Protein AF-A0AAX3A6L8-F1 (afdb_monomer)

Nearest PDB structures (foldseek):
  3r85-assembly1_A  TM=2.466E-01  e=9.917E+00  Homo sapiens

Secondary structure (DSSP, 8-state):
-HHHHHHTTPPPP-TTSHHHHHHHHHHHHHHHHHH-TTTT--GGGG---TTTSS--HHHHHHHHHTTSS-TT--HHHHHHHHHHHHHHHHHHHPPPP------

Sequence (103 aa):
MNSALARRGHNPFDFAIESDRNAVGAILGHAVHRTIGETKLMLSAIVAYLDRNDAGPGFYRLAIQLGLLPNTASSDDKLIFWSAQVDAVHNRYARPPRRRQQA

pLDDT: mean 84.77, std 10.85, range [47.75, 96.19]

Solvent-accessible surface area (backbone atoms only — not comparable to full-atom values): 6256 Å² total; per-residue (Å²): 110,49,74,61,31,48,76,70,75,41,85,53,74,48,78,88,41,67,68,41,43,50,52,53,46,49,55,40,50,51,54,19,70,74,61,16,76,92,75,72,44,50,70,48,48,77,50,55,45,93,90,63,86,38,59,51,70,67,50,56,54,50,33,34,77,72,69,75,37,66,92,80,57,50,74,64,54,49,51,53,52,47,54,52,38,33,52,52,50,45,71,72,66,55,74,76,77,79,78,77,78,79,127

Mean predicted aligned error: 6.89 Å

Radius of gyration: 16.17 Å; Cα contacts (8 Å, |Δi|>4): 73; chains: 1; bounding box: 31×54×39 Å

Organism: NCBI:txid146017

Structure (mmCIF, N/CA/C/O backbone):
data_AF-A0AAX3A6L8-F1
#
_entry.id   AF-A0AAX3A6L8-F1
#
loop_
_atom_site.group_PDB
_atom_site.id
_atom_site.type_symbol
_atom_site.label_atom_id
_atom_site.label_alt_id
_atom_site.label_comp_id
_atom_site.label_asym_id
_atom_site.label_entity_id
_atom_site.label_seq_id
_atom_site.pdbx_PDB_ins_code
_atom_site.Cartn_x
_atom_site.Cartn_y
_atom_site.Cartn_z
_atom_site.occupancy
_atom_site.B_iso_or_equiv
_atom_site.auth_seq_id
_atom_site.auth_comp_id
_atom_site.auth_asym_id
_atom_site.auth_atom_id
_atom_site.pdbx_PDB_model_num
ATOM 1 N N . MET A 1 1 ? 11.073 -9.941 -5.644 1.00 72.94 1 MET A N 1
ATOM 2 C CA . MET A 1 1 ? 10.414 -9.753 -6.959 1.00 72.94 1 MET A CA 1
ATOM 3 C C . MET A 1 1 ? 11.439 -9.717 -8.089 1.00 72.94 1 MET A C 1
ATOM 5 O O . MET A 1 1 ? 11.458 -10.656 -8.875 1.00 72.94 1 MET A O 1
ATOM 9 N N . ASN A 1 2 ? 12.357 -8.744 -8.114 1.00 80.62 2 ASN A N 1
ATOM 10 C CA . ASN A 1 2 ? 13.379 -8.621 -9.170 1.00 80.62 2 ASN A CA 1
ATOM 11 C C . ASN A 1 2 ? 14.267 -9.862 -9.350 1.00 80.62 2 ASN A C 1
ATOM 13 O O . ASN A 1 2 ? 14.480 -10.299 -10.475 1.00 80.62 2 ASN A O 1
ATOM 17 N N . SER A 1 3 ? 14.690 -10.514 -8.263 1.00 79.62 3 SER A N 1
ATOM 18 C CA . SER A 1 3 ? 15.461 -11.767 -8.341 1.00 79.62 3 SER A CA 1
ATOM 19 C C . SER A 1 3 ? 14.698 -12.928 -8.997 1.00 79.62 3 SER A C 1
ATOM 21 O O . SER A 1 3 ? 15.303 -13.835 -9.562 1.00 79.62 3 SER A O 1
ATOM 23 N N . ALA A 1 4 ? 13.365 -12.943 -8.931 1.00 81.75 4 ALA A N 1
ATOM 24 C CA . ALA A 1 4 ? 12.552 -13.947 -9.615 1.00 81.75 4 ALA A CA 1
ATOM 25 C C . ALA A 1 4 ? 12.373 -13.620 -11.106 1.00 81.75 4 ALA A C 1
ATOM 27 O O . ALA A 1 4 ? 12.386 -14.540 -11.918 1.00 81.75 4 ALA A O 1
ATOM 28 N N . LEU A 1 5 ? 12.251 -12.335 -11.457 1.00 83.62 5 LEU A N 1
ATOM 29 C CA . LEU A 1 5 ? 12.165 -11.864 -12.845 1.00 83.62 5 LEU A CA 1
ATOM 30 C C . LEU A 1 5 ? 13.463 -12.132 -13.608 1.00 83.62 5 LEU A C 1
ATOM 32 O O . LEU A 1 5 ? 13.426 -12.775 -14.654 1.00 83.62 5 LEU A O 1
ATOM 36 N N . ALA A 1 6 ? 14.601 -11.749 -13.023 1.00 86.50 6 ALA A N 1
ATOM 37 C CA . ALA A 1 6 ? 15.918 -11.965 -13.615 1.00 86.50 6 ALA A CA 1
ATOM 38 C C . ALA A 1 6 ? 16.189 -13.456 -13.878 1.00 86.50 6 ALA A C 1
ATOM 40 O O . ALA A 1 6 ? 16.630 -13.830 -14.960 1.00 86.50 6 ALA A O 1
ATOM 41 N N . ARG A 1 7 ? 15.827 -14.339 -12.933 1.00 88.12 7 ARG A N 1
ATOM 42 C CA . ARG A 1 7 ? 15.948 -15.801 -13.108 1.00 88.12 7 ARG A CA 1
ATOM 43 C C . ARG A 1 7 ? 15.088 -16.372 -14.238 1.00 88.12 7 ARG A C 1
ATOM 45 O O . ARG A 1 7 ? 15.371 -17.470 -14.700 1.00 88.12 7 ARG A O 1
ATOM 52 N N . ARG A 1 8 ? 14.036 -15.666 -14.657 1.00 88.69 8 ARG A N 1
ATOM 53 C CA . ARG A 1 8 ? 13.160 -16.056 -15.773 1.00 88.69 8 ARG A CA 1
ATOM 54 C C . ARG A 1 8 ? 13.513 -15.350 -17.087 1.00 88.69 8 ARG A C 1
ATOM 56 O O . ARG A 1 8 ? 12.792 -15.525 -18.060 1.00 88.69 8 ARG A O 1
ATOM 63 N N . GLY A 1 9 ? 14.595 -14.566 -17.121 1.00 89.75 9 GLY A N 1
ATOM 64 C CA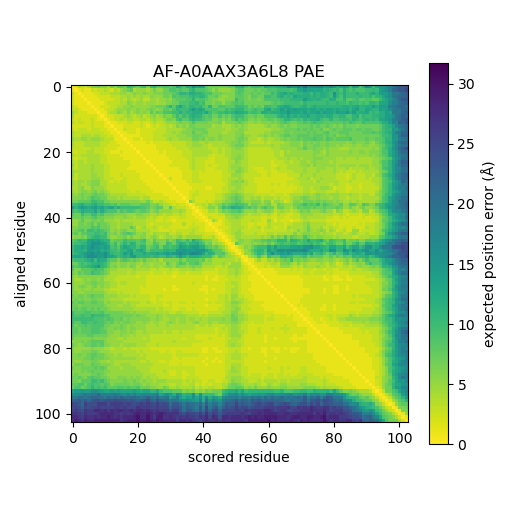 . GLY A 1 9 ? 15.032 -13.834 -18.313 1.00 89.75 9 GLY A CA 1
ATOM 65 C C . GLY A 1 9 ? 14.223 -12.569 -18.615 1.00 89.75 9 GLY A C 1
ATOM 66 O O . GLY A 1 9 ? 14.312 -12.044 -19.719 1.00 89.75 9 GLY A O 1
ATOM 67 N N . HIS A 1 10 ? 13.426 -12.074 -17.663 1.00 88.38 10 HIS A N 1
ATOM 68 C CA . HIS A 1 10 ? 12.722 -10.799 -17.807 1.00 88.38 10 HIS A CA 1
ATOM 69 C C . HIS A 1 10 ? 13.566 -9.640 -17.273 1.00 88.38 10 HIS A C 1
ATOM 71 O O . HIS A 1 10 ? 14.320 -9.809 -16.310 1.00 88.38 10 HIS A O 1
ATOM 77 N N . ASN A 1 11 ? 13.365 -8.448 -17.842 1.00 86.75 11 ASN A N 1
ATOM 78 C CA . ASN A 1 11 ? 13.952 -7.226 -17.305 1.00 86.75 11 ASN A CA 1
ATOM 79 C C . ASN A 1 11 ? 13.419 -6.978 -15.881 1.00 86.75 11 ASN A C 1
ATOM 81 O O . ASN A 1 11 ? 12.200 -6.994 -15.674 1.00 86.75 11 ASN A O 1
ATOM 85 N N . PRO A 1 12 ? 14.301 -6.804 -14.881 1.00 86.94 12 PRO A N 1
ATOM 86 C CA . PRO A 1 12 ? 13.887 -6.423 -13.540 1.00 86.94 12 PRO A CA 1
ATOM 87 C C . PRO A 1 12 ? 13.353 -4.987 -13.540 1.00 86.94 12 PRO A C 1
ATOM 89 O O . PRO A 1 12 ? 13.746 -4.184 -14.380 1.00 86.94 12 PRO A O 1
ATOM 92 N N . PHE A 1 13 ? 12.499 -4.663 -12.569 1.00 87.12 13 PHE A N 1
ATOM 93 C CA . PHE A 1 13 ? 12.034 -3.290 -12.391 1.00 87.12 13 PHE A CA 1
ATOM 94 C C . PHE A 1 13 ? 13.158 -2.406 -11.860 1.00 87.12 13 PHE A C 1
ATOM 96 O O . PHE A 1 13 ? 13.797 -2.760 -10.860 1.00 87.12 13 PHE A O 1
ATOM 103 N N . ASP A 1 14 ? 13.341 -1.246 -12.478 1.00 87.38 14 ASP A N 1
ATOM 104 C CA . ASP A 1 14 ? 14.216 -0.190 -11.990 1.00 87.38 14 ASP A CA 1
ATOM 105 C C . ASP A 1 14 ? 13.412 0.850 -11.200 1.00 87.38 14 ASP A C 1
ATOM 107 O O . ASP A 1 14 ? 12.650 1.646 -11.743 1.00 87.38 14 ASP A O 1
ATOM 111 N N . PHE A 1 15 ? 13.608 0.881 -9.883 1.00 81.38 15 PHE A N 1
ATOM 112 C CA . PHE A 1 15 ? 12.897 1.810 -9.005 1.00 81.38 15 PHE A CA 1
ATOM 113 C C . PHE A 1 15 ? 13.363 3.268 -9.148 1.00 81.38 15 PHE A C 1
ATOM 115 O O . PHE A 1 15 ? 12.679 4.156 -8.635 1.00 81.38 15 PHE A O 1
ATOM 122 N N . ALA A 1 16 ? 14.458 3.554 -9.862 1.00 84.12 16 ALA A N 1
ATOM 123 C CA . ALA A 1 16 ? 14.810 4.919 -10.252 1.00 84.12 16 ALA A CA 1
ATOM 124 C C . ALA A 1 16 ? 13.859 5.461 -11.335 1.00 84.12 16 ALA A C 1
ATOM 126 O O . ALA A 1 16 ? 13.568 6.662 -11.363 1.00 84.12 16 ALA A O 1
ATOM 127 N N . ILE A 1 17 ? 13.284 4.579 -12.157 1.00 88.38 17 ILE A N 1
ATOM 128 C CA . ILE A 1 17 ? 12.388 4.936 -13.255 1.00 88.38 17 ILE A CA 1
ATOM 129 C C . ILE A 1 17 ? 10.943 5.031 -12.751 1.00 88.38 17 ILE A C 1
ATOM 131 O O . ILE A 1 17 ? 10.401 4.124 -12.120 1.00 88.38 17 ILE A O 1
ATOM 135 N N . GLU A 1 18 ? 10.281 6.153 -13.039 1.00 86.19 18 GLU A N 1
ATOM 136 C CA . GLU A 1 18 ? 8.904 6.389 -12.594 1.00 86.19 18 GLU A CA 1
ATOM 137 C C . GLU A 1 18 ? 7.900 5.388 -13.179 1.00 86.19 18 GLU A C 1
ATOM 139 O O . GLU A 1 18 ? 7.032 4.899 -12.452 1.00 86.19 18 GLU A O 1
ATOM 144 N N . SER A 1 19 ? 8.031 5.037 -14.462 1.00 87.62 19 SER A N 1
ATOM 145 C CA . SER A 1 19 ? 7.159 4.053 -15.113 1.00 87.62 19 SER A CA 1
ATOM 146 C C . SER A 1 19 ? 7.220 2.687 -14.433 1.00 87.62 19 SER A C 1
ATOM 148 O O . SER A 1 19 ? 6.183 2.061 -14.227 1.00 87.62 19 SER A O 1
ATOM 150 N N . ASP A 1 20 ? 8.409 2.256 -14.022 1.00 88.56 20 ASP A N 1
ATOM 151 C CA . ASP A 1 20 ? 8.626 0.968 -13.365 1.00 88.56 20 ASP A CA 1
ATOM 152 C C . ASP A 1 20 ? 8.055 0.969 -11.948 1.00 88.56 20 ASP A C 1
ATOM 154 O O . ASP A 1 20 ? 7.357 0.028 -11.561 1.00 88.56 20 ASP A O 1
ATOM 158 N N . ARG A 1 21 ? 8.240 2.064 -11.195 1.00 85.00 21 ARG A N 1
ATOM 159 C CA . ARG A 1 21 ? 7.558 2.249 -9.902 1.00 85.00 21 ARG A CA 1
ATOM 160 C C . ARG A 1 21 ? 6.038 2.191 -10.055 1.00 85.00 21 ARG A C 1
ATOM 162 O O . ARG A 1 21 ? 5.365 1.541 -9.253 1.00 85.00 21 ARG A O 1
ATOM 169 N N . ASN A 1 22 ? 5.493 2.836 -11.085 1.00 86.12 22 ASN A N 1
ATOM 170 C CA . ASN A 1 22 ? 4.059 2.824 -11.367 1.00 86.12 22 ASN A CA 1
ATOM 171 C C . ASN A 1 22 ? 3.563 1.424 -11.756 1.00 86.12 22 ASN A C 1
ATOM 173 O O . ASN A 1 22 ? 2.508 1.006 -11.280 1.00 86.12 22 ASN A O 1
ATOM 177 N N . ALA A 1 23 ? 4.331 0.674 -12.550 1.00 88.62 23 ALA A N 1
ATOM 178 C CA . ALA A 1 23 ? 4.008 -0.701 -12.922 1.00 88.62 23 ALA A CA 1
ATOM 179 C C . ALA A 1 23 ? 3.979 -1.633 -11.699 1.00 88.62 23 ALA A C 1
ATOM 181 O O . ALA A 1 23 ? 3.018 -2.385 -11.514 1.00 88.62 23 ALA A O 1
ATOM 182 N N . VAL A 1 24 ? 4.978 -1.540 -10.815 1.00 87.62 24 VAL A N 1
ATOM 183 C CA . VAL A 1 24 ? 4.983 -2.278 -9.541 1.00 87.62 24 VAL A CA 1
ATOM 184 C C . VAL A 1 24 ? 3.785 -1.870 -8.683 1.00 87.62 24 VAL A C 1
ATOM 186 O O . VAL A 1 24 ? 3.071 -2.736 -8.175 1.00 87.62 24 VAL A O 1
ATOM 189 N N . GLY A 1 25 ? 3.508 -0.568 -8.574 1.00 86.94 25 GLY A N 1
ATOM 190 C CA . GLY A 1 25 ? 2.342 -0.049 -7.861 1.00 86.94 25 GLY A CA 1
ATOM 191 C C . GLY A 1 25 ? 1.017 -0.605 -8.391 1.00 86.94 25 GLY A C 1
ATOM 192 O O . GLY A 1 25 ? 0.158 -0.988 -7.598 1.00 86.94 25 GLY A O 1
ATOM 193 N N . ALA A 1 26 ? 0.865 -0.726 -9.711 1.00 88.50 26 ALA A N 1
ATOM 194 C CA . ALA A 1 26 ? -0.320 -1.308 -10.338 1.00 88.50 26 ALA A CA 1
ATOM 195 C C . ALA A 1 26 ? -0.479 -2.799 -9.997 1.00 88.50 26 ALA A C 1
ATOM 197 O O . ALA A 1 26 ? -1.575 -3.236 -9.643 1.00 88.50 26 ALA A O 1
ATOM 198 N N . ILE A 1 27 ? 0.612 -3.573 -10.031 1.00 90.25 27 ILE A N 1
ATOM 199 C CA . ILE A 1 27 ? 0.601 -4.993 -9.643 1.00 90.25 27 ILE A CA 1
ATOM 200 C C . ILE A 1 27 ? 0.180 -5.148 -8.176 1.00 90.25 27 ILE A C 1
ATOM 202 O O . ILE A 1 27 ? -0.679 -5.975 -7.859 1.00 90.25 27 ILE A O 1
ATOM 206 N N . LEU A 1 28 ? 0.756 -4.341 -7.281 1.00 90.50 28 LEU A N 1
ATOM 207 C CA . LEU A 1 28 ? 0.436 -4.369 -5.853 1.00 90.50 28 LEU A CA 1
ATOM 208 C C . LEU A 1 28 ? -1.009 -3.941 -5.585 1.00 90.50 28 LEU A C 1
ATOM 210 O O . LEU A 1 28 ? -1.713 -4.610 -4.829 1.00 90.50 28 LEU A O 1
ATOM 214 N N . GLY A 1 29 ? -1.481 -2.882 -6.242 1.00 89.62 29 GLY A N 1
ATOM 215 C CA . GLY A 1 29 ? -2.867 -2.436 -6.131 1.00 89.62 29 GLY A CA 1
ATOM 216 C C . GLY A 1 29 ? -3.853 -3.494 -6.615 1.00 89.62 29 GLY A C 1
ATOM 217 O O . GLY A 1 29 ? -4.864 -3.744 -5.963 1.00 89.62 29 GLY A O 1
ATOM 218 N N . HIS A 1 30 ? -3.537 -4.195 -7.705 1.00 91.25 30 HIS A N 1
ATOM 219 C CA . HIS A 1 30 ? -4.360 -5.300 -8.197 1.00 91.25 30 HIS A CA 1
ATOM 220 C C . HIS A 1 30 ? -4.422 -6.473 -7.215 1.00 91.25 30 HIS A C 1
ATOM 222 O O . HIS A 1 30 ? -5.482 -7.072 -7.027 1.00 91.25 30 HIS A O 1
ATOM 228 N N . ALA A 1 31 ? -3.304 -6.791 -6.555 1.00 89.31 31 ALA A N 1
ATOM 229 C CA . ALA A 1 31 ? -3.287 -7.788 -5.489 1.00 89.31 31 ALA A CA 1
ATOM 230 C C . ALA A 1 31 ? -4.191 -7.366 -4.321 1.00 89.31 31 ALA A C 1
ATOM 232 O O . ALA A 1 31 ? -5.025 -8.162 -3.897 1.00 89.31 31 ALA A O 1
ATOM 233 N N . VAL A 1 32 ? -4.099 -6.108 -3.870 1.00 90.81 32 VAL A N 1
ATOM 234 C CA . VAL A 1 32 ? -4.967 -5.565 -2.812 1.00 90.81 32 VAL A CA 1
ATOM 235 C C . VAL A 1 32 ? -6.438 -5.656 -3.199 1.00 90.81 32 VAL A C 1
ATOM 237 O O . VAL A 1 32 ? -7.220 -6.191 -2.422 1.00 90.81 32 VAL A O 1
ATOM 240 N N . HIS A 1 33 ? -6.831 -5.216 -4.397 1.00 91.19 33 HIS A N 1
ATOM 241 C CA . HIS A 1 33 ? -8.230 -5.288 -4.832 1.00 91.19 33 HIS A CA 1
ATOM 242 C C . HIS A 1 33 ? -8.785 -6.717 -4.821 1.00 91.19 33 HIS A C 1
ATOM 244 O O . HIS A 1 33 ? -9.952 -6.921 -4.495 1.00 91.19 33 HIS A O 1
ATOM 250 N N . ARG A 1 34 ? -7.950 -7.718 -5.123 1.00 88.81 34 ARG A N 1
ATOM 251 C CA . ARG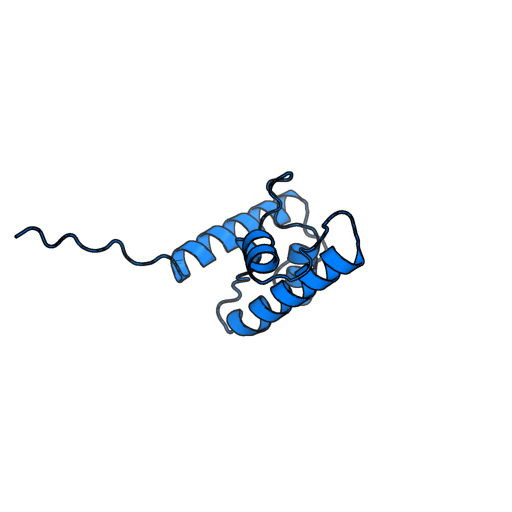 A 1 34 ? -8.342 -9.134 -5.069 1.00 88.81 34 ARG A CA 1
ATOM 252 C C . ARG A 1 34 ? -8.469 -9.680 -3.647 1.00 88.81 34 ARG A C 1
ATOM 254 O O . ARG A 1 34 ? -9.225 -10.623 -3.446 1.00 88.81 34 ARG A O 1
ATOM 261 N N . THR A 1 35 ? -7.723 -9.141 -2.682 1.00 86.94 35 THR A N 1
ATOM 262 C CA . THR A 1 35 ? -7.639 -9.705 -1.322 1.00 86.94 35 THR A CA 1
ATOM 263 C C . THR A 1 35 ? -8.376 -8.901 -0.259 1.00 86.94 35 THR A C 1
ATOM 265 O O . THR A 1 35 ? -8.657 -9.446 0.805 1.00 86.94 35 THR A O 1
ATOM 268 N N . ILE A 1 36 ? -8.658 -7.618 -0.506 1.00 88.50 36 ILE A N 1
ATOM 269 C CA . ILE A 1 36 ? -9.143 -6.692 0.523 1.00 88.50 36 ILE A CA 1
ATOM 270 C C . ILE A 1 36 ? -10.487 -7.135 1.105 1.00 88.50 36 ILE A C 1
ATOM 272 O O . ILE A 1 36 ? -10.639 -7.145 2.329 1.00 88.50 36 ILE A O 1
ATOM 276 N N . GLY A 1 37 ? -11.423 -7.553 0.242 1.00 85.56 37 GLY A N 1
ATOM 277 C CA . GLY A 1 37 ? -12.759 -8.021 0.613 1.00 85.56 37 GLY A CA 1
ATOM 278 C C . GLY A 1 37 ? -13.386 -7.221 1.762 1.00 85.56 37 GLY A C 1
ATOM 279 O O . GLY A 1 37 ? -13.281 -5.993 1.834 1.00 85.56 37 GLY A O 1
ATOM 280 N N . GLU A 1 38 ? -13.992 -7.942 2.702 1.00 81.75 38 GLU A N 1
ATOM 281 C CA . GLU A 1 38 ? -14.500 -7.384 3.962 1.00 81.75 38 GLU A CA 1
ATOM 282 C C . GLU A 1 38 ? -13.393 -7.128 4.992 1.00 81.75 38 GLU A C 1
ATOM 284 O O . GLU A 1 38 ? -13.569 -6.319 5.894 1.00 81.75 38 GLU A O 1
ATOM 289 N N . THR A 1 39 ? -12.228 -7.767 4.843 1.00 84.31 39 THR A N 1
ATOM 290 C CA . THR A 1 39 ? -11.132 -7.685 5.823 1.00 84.31 39 THR A CA 1
ATOM 291 C C . THR A 1 39 ? -10.485 -6.304 5.901 1.00 84.31 39 THR A C 1
ATOM 293 O O . THR A 1 39 ? -9.848 -5.993 6.901 1.00 84.31 39 THR A O 1
ATOM 296 N N . LYS A 1 40 ? -10.608 -5.490 4.841 1.00 89.25 40 LYS A N 1
ATOM 297 C CA . LYS A 1 40 ? -9.939 -4.183 4.718 1.00 89.25 40 LYS A CA 1
ATOM 298 C C . LYS A 1 40 ? -8.411 -4.257 4.886 1.00 89.25 40 LYS A C 1
ATOM 300 O O . LYS A 1 40 ? -7.763 -3.247 5.154 1.00 89.25 40 LYS A O 1
ATOM 305 N N . LEU A 1 41 ? -7.835 -5.445 4.685 1.00 91.12 41 LEU A N 1
ATOM 306 C CA . LEU A 1 41 ? -6.400 -5.680 4.764 1.00 91.12 41 LEU A CA 1
ATOM 307 C C . LEU A 1 41 ? -5.753 -5.494 3.398 1.00 91.12 41 LEU A C 1
ATOM 309 O O . LEU A 1 41 ? -6.115 -6.138 2.408 1.00 91.12 41 LEU A O 1
ATOM 313 N N . MET A 1 42 ? -4.749 -4.631 3.357 1.00 92.31 42 MET A N 1
ATOM 314 C CA . MET A 1 42 ? -3.962 -4.370 2.166 1.00 92.31 42 MET A CA 1
ATOM 315 C C . MET A 1 42 ? -2.734 -5.276 2.169 1.00 92.31 42 MET A C 1
ATOM 317 O O . MET A 1 42 ? -1.737 -4.974 2.817 1.00 92.31 42 MET A O 1
ATOM 321 N N . LEU A 1 43 ? -2.767 -6.374 1.404 1.00 86.81 43 LEU A N 1
ATOM 322 C CA . LEU A 1 43 ? -1.647 -7.325 1.325 1.00 86.81 43 LEU A CA 1
ATOM 323 C C . LEU A 1 43 ? -0.323 -6.662 0.902 1.00 86.81 43 LEU A C 1
ATOM 325 O O . LEU A 1 43 ? 0.750 -7.155 1.222 1.00 86.81 43 LEU A O 1
ATOM 329 N N . SER A 1 44 ? -0.377 -5.529 0.201 1.00 87.00 44 SER A N 1
ATOM 330 C CA . SER A 1 44 ? 0.807 -4.743 -0.145 1.00 87.00 44 SER A CA 1
ATOM 331 C C . SER A 1 44 ? 1.520 -4.121 1.065 1.00 87.00 44 SER A C 1
ATOM 333 O O . SER A 1 44 ? 2.631 -3.642 0.894 1.00 87.00 44 SER A O 1
ATOM 335 N N . ALA A 1 45 ? 0.928 -4.123 2.266 1.00 85.81 45 ALA A N 1
ATOM 336 C CA . ALA A 1 45 ? 1.526 -3.551 3.477 1.00 85.81 45 ALA A CA 1
ATOM 337 C C . ALA A 1 45 ? 2.848 -4.226 3.878 1.00 85.81 45 ALA A C 1
ATOM 339 O O . ALA A 1 45 ? 3.712 -3.577 4.454 1.00 85.81 45 ALA A O 1
ATOM 340 N N . ILE A 1 46 ? 3.038 -5.508 3.543 1.00 83.81 46 ILE A N 1
ATOM 341 C CA . ILE A 1 46 ? 4.293 -6.236 3.808 1.00 83.81 46 ILE A CA 1
ATOM 342 C C . ILE A 1 46 ? 5.400 -5.931 2.786 1.00 83.81 46 ILE A C 1
ATOM 344 O O . ILE A 1 46 ? 6.517 -6.432 2.913 1.00 83.81 46 ILE A O 1
ATOM 348 N N . VAL A 1 47 ? 5.103 -5.147 1.745 1.00 80.31 47 VAL A N 1
ATOM 349 C CA . VAL A 1 47 ? 6.097 -4.693 0.772 1.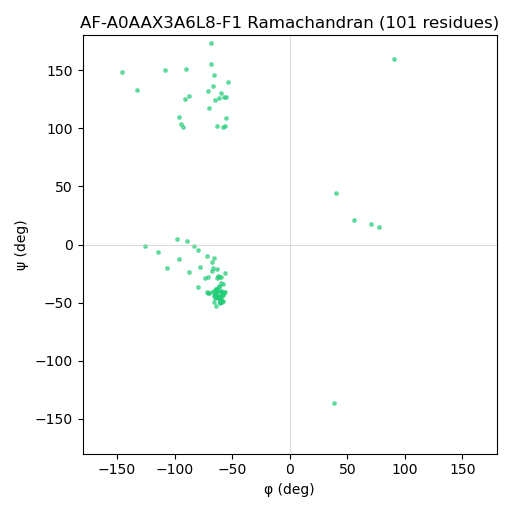00 80.31 47 VAL A CA 1
ATOM 350 C C . VAL A 1 47 ? 6.594 -3.324 1.218 1.00 80.31 47 VAL A C 1
ATOM 352 O O . VAL A 1 47 ? 5.906 -2.325 1.046 1.00 80.31 47 VAL A O 1
ATOM 355 N N . ALA A 1 48 ? 7.796 -3.293 1.787 1.00 73.19 48 ALA A N 1
ATOM 356 C CA . ALA A 1 48 ? 8.462 -2.066 2.205 1.00 73.19 48 ALA A CA 1
ATOM 357 C C . ALA A 1 48 ? 9.639 -1.740 1.282 1.00 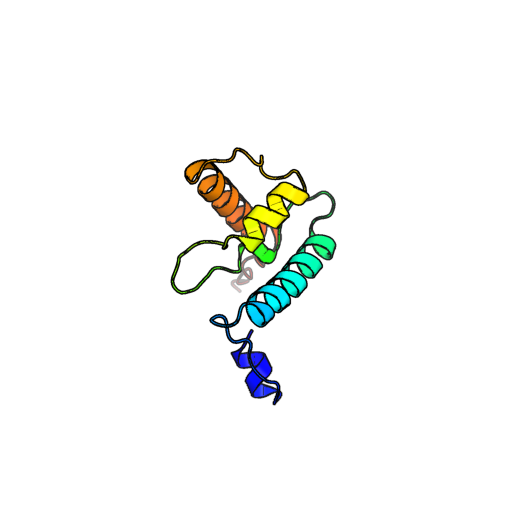73.19 48 ALA A C 1
ATOM 359 O O . ALA A 1 48 ? 10.301 -2.637 0.745 1.00 73.19 48 ALA A O 1
ATOM 360 N N . TYR A 1 49 ? 9.929 -0.449 1.134 1.00 65.69 49 TYR A N 1
ATOM 361 C CA . TYR A 1 49 ? 11.188 -0.008 0.547 1.00 65.69 49 TYR A CA 1
ATOM 362 C C . TYR A 1 49 ? 12.354 -0.424 1.452 1.00 65.69 49 TYR A C 1
ATOM 364 O O . TYR A 1 49 ? 12.384 -0.073 2.633 1.00 65.69 49 TYR A O 1
ATOM 372 N N . LEU A 1 50 ? 13.317 -1.167 0.894 1.00 63.28 50 LEU A N 1
ATOM 373 C CA . LEU A 1 50 ? 14.485 -1.677 1.629 1.00 63.28 50 LEU A CA 1
ATOM 374 C C . LEU A 1 50 ? 15.338 -0.553 2.234 1.00 63.28 50 LEU A C 1
ATOM 376 O O . LEU A 1 50 ? 16.000 -0.765 3.243 1.00 63.28 50 LEU A O 1
ATOM 380 N N . ASP A 1 51 ? 15.320 0.625 1.616 1.00 62.28 51 ASP A N 1
ATOM 381 C CA . ASP A 1 51 ? 16.117 1.794 1.977 1.00 62.28 51 ASP A CA 1
ATOM 382 C C . ASP A 1 51 ? 15.370 2.802 2.862 1.00 62.28 51 ASP A C 1
ATOM 384 O O . ASP A 1 51 ? 16.002 3.705 3.406 1.00 62.28 51 ASP A O 1
ATOM 388 N N . ARG A 1 52 ? 14.042 2.678 3.016 1.00 61.81 52 ARG A N 1
ATOM 389 C CA . ARG A 1 52 ? 13.228 3.714 3.679 1.00 61.81 52 ARG A CA 1
ATOM 390 C C . ARG A 1 52 ? 12.349 3.262 4.837 1.00 61.81 52 ARG A C 1
ATOM 392 O O . ARG A 1 52 ? 11.729 4.128 5.439 1.00 61.81 52 ARG A O 1
ATOM 399 N N . ASN A 1 53 ? 12.324 1.972 5.188 1.00 71.56 53 ASN A N 1
ATOM 400 C CA . ASN A 1 53 ? 11.482 1.432 6.271 1.00 71.56 53 ASN A CA 1
ATOM 401 C C . ASN A 1 53 ? 10.068 2.057 6.298 1.00 71.56 53 ASN A C 1
ATOM 403 O O . ASN A 1 53 ? 9.573 2.472 7.341 1.00 71.56 53 ASN A O 1
ATOM 407 N N . ASP A 1 54 ? 9.465 2.183 5.116 1.00 79.81 54 ASP A N 1
ATOM 408 C CA . ASP A 1 54 ? 8.165 2.806 4.880 1.00 79.81 54 ASP A CA 1
ATOM 409 C C . ASP A 1 54 ? 7.473 2.063 3.729 1.00 79.81 54 ASP A C 1
ATOM 411 O O . ASP A 1 54 ? 8.128 1.555 2.807 1.00 79.81 54 ASP A O 1
ATOM 415 N N . ALA A 1 55 ? 6.141 2.003 3.779 1.00 81.94 55 ALA A N 1
ATOM 416 C CA . ALA A 1 55 ? 5.312 1.351 2.762 1.00 81.94 55 ALA A CA 1
ATOM 417 C C . ALA A 1 55 ? 5.351 2.059 1.397 1.00 81.94 55 ALA A C 1
ATOM 419 O O . ALA A 1 55 ? 5.004 1.481 0.363 1.00 81.94 55 ALA A O 1
ATOM 420 N N . GLY A 1 56 ? 5.743 3.332 1.384 1.00 85.19 56 GLY A N 1
ATOM 421 C CA . GLY A 1 56 ? 5.807 4.157 0.199 1.00 85.19 56 GLY A CA 1
ATOM 422 C C . GLY A 1 56 ? 4.530 4.944 -0.099 1.00 85.19 56 GLY A C 1
ATOM 423 O O . GLY A 1 56 ? 3.422 4.566 0.289 1.00 85.19 56 GLY A O 1
ATOM 424 N N . PRO A 1 57 ? 4.639 6.016 -0.906 1.00 86.50 57 PRO A N 1
ATOM 425 C CA . PRO A 1 57 ? 3.508 6.888 -1.230 1.00 86.50 57 PRO A CA 1
ATOM 426 C C . PRO A 1 57 ? 2.390 6.173 -2.004 1.00 86.50 57 PRO A C 1
ATOM 428 O O . PRO A 1 57 ? 1.221 6.532 -1.871 1.00 86.50 57 PRO A O 1
ATOM 431 N N . GLY A 1 58 ? 2.722 5.146 -2.794 1.00 87.88 58 GLY A N 1
ATOM 432 C CA . GLY A 1 58 ? 1.736 4.359 -3.539 1.00 87.88 58 GLY A CA 1
ATOM 433 C C . GLY A 1 58 ? 0.768 3.598 -2.630 1.00 87.88 58 GLY A C 1
ATOM 434 O O . GLY A 1 58 ? -0.427 3.556 -2.922 1.00 87.88 58 GLY A O 1
ATOM 435 N N . PHE A 1 59 ? 1.264 3.063 -1.510 1.00 91.56 59 PHE A N 1
ATOM 436 C CA . PHE A 1 59 ? 0.455 2.370 -0.510 1.00 91.56 59 PHE A CA 1
ATOM 437 C C . PHE A 1 59 ? -0.557 3.318 0.139 1.00 91.56 59 PHE A C 1
ATOM 439 O O . PHE A 1 59 ? -1.758 3.056 0.100 1.00 91.56 59 PHE A O 1
ATOM 446 N N . TYR A 1 60 ? -0.090 4.458 0.657 1.00 93.00 60 TYR A N 1
ATOM 447 C CA . TYR A 1 60 ? -0.963 5.434 1.315 1.00 93.00 60 TYR A CA 1
ATOM 448 C C . TYR A 1 60 ? -1.981 6.047 0.350 1.00 93.00 60 TYR A C 1
ATOM 450 O O . TYR A 1 60 ? -3.141 6.222 0.715 1.00 93.00 60 TYR A O 1
ATOM 458 N N . ARG A 1 61 ? -1.590 6.320 -0.904 1.00 92.25 61 ARG A N 1
ATOM 459 C CA . ARG A 1 61 ? -2.523 6.806 -1.931 1.00 92.25 61 ARG A CA 1
ATOM 460 C C . ARG A 1 61 ? -3.654 5.810 -2.175 1.00 92.25 61 ARG A C 1
ATOM 462 O O . ARG A 1 61 ? -4.809 6.218 -2.247 1.00 92.25 61 ARG A O 1
ATOM 469 N N . LEU A 1 62 ? -3.332 4.520 -2.272 1.00 93.38 62 LEU A N 1
ATOM 470 C CA . LEU A 1 62 ? -4.340 3.478 -2.443 1.00 93.38 62 LEU A CA 1
ATOM 471 C C . LEU A 1 62 ? -5.223 3.337 -1.192 1.00 93.38 62 LEU A C 1
ATOM 473 O O . LEU A 1 62 ? -6.436 3.224 -1.322 1.00 93.38 62 LEU A O 1
ATOM 477 N N . ALA A 1 63 ? -4.649 3.411 0.012 1.00 94.44 63 ALA A N 1
ATOM 478 C CA . ALA A 1 63 ? -5.413 3.380 1.260 1.00 94.44 63 ALA A CA 1
ATOM 479 C C . ALA A 1 63 ? -6.441 4.522 1.340 1.00 94.44 63 ALA A C 1
ATOM 481 O O . ALA A 1 63 ? -7.586 4.292 1.729 1.00 94.44 63 ALA A O 1
ATOM 482 N N . ILE A 1 64 ? -6.060 5.728 0.904 1.00 95.19 64 ILE A N 1
ATOM 483 C CA . ILE A 1 64 ? -6.961 6.886 0.816 1.00 95.19 64 ILE A CA 1
ATOM 484 C C . ILE A 1 64 ? -8.068 6.644 -0.214 1.00 95.19 64 ILE A C 1
ATOM 486 O O . ILE A 1 64 ? -9.239 6.865 0.082 1.00 95.19 64 ILE A O 1
ATOM 490 N N . GLN A 1 65 ? -7.725 6.146 -1.405 1.00 93.81 65 GLN A N 1
ATOM 491 C CA . GLN A 1 65 ? -8.710 5.823 -2.448 1.00 93.81 65 GLN A CA 1
ATOM 492 C C . GLN A 1 65 ? -9.726 4.767 -1.995 1.00 93.81 65 GLN A C 1
ATOM 494 O O . GLN A 1 65 ? -10.888 4.821 -2.386 1.00 93.81 65 GLN A O 1
ATOM 499 N N . LEU A 1 66 ? -9.297 3.826 -1.154 1.00 93.06 66 LEU A N 1
ATOM 500 C CA . LEU A 1 66 ? -10.140 2.779 -0.579 1.00 93.06 66 LEU A CA 1
ATOM 501 C C . LEU A 1 66 ? -10.920 3.240 0.666 1.00 93.06 66 LEU A C 1
ATOM 503 O O . LEU A 1 66 ? -11.669 2.446 1.235 1.00 93.06 66 LEU A O 1
ATOM 507 N N . GLY A 1 67 ? -10.740 4.491 1.103 1.00 94.62 67 GLY A N 1
ATOM 508 C CA . GLY A 1 67 ? -11.384 5.050 2.293 1.00 94.62 67 GLY A CA 1
ATOM 509 C C . GLY A 1 67 ? -10.865 4.482 3.618 1.00 94.62 67 GLY A C 1
ATOM 510 O O . GLY A 1 67 ? -11.544 4.595 4.632 1.00 94.62 67 GLY A O 1
ATOM 511 N N . LEU A 1 68 ? -9.687 3.850 3.619 1.00 94.81 68 LEU A N 1
ATOM 512 C CA . LEU A 1 68 ? -9.071 3.252 4.811 1.00 94.81 68 LEU A CA 1
ATOM 513 C C . LEU A 1 68 ? -8.217 4.236 5.605 1.00 94.81 68 LEU A C 1
ATOM 515 O O . LEU A 1 68 ? -7.981 4.028 6.792 1.00 94.81 68 LEU A O 1
ATOM 519 N N . LEU A 1 69 ? -7.733 5.283 4.940 1.00 96.19 69 LEU A N 1
ATOM 520 C CA . LEU A 1 69 ? -6.929 6.333 5.540 1.00 96.19 69 LEU A CA 1
ATOM 521 C C . LEU A 1 69 ? -7.487 7.696 5.103 1.00 96.19 69 LEU A C 1
ATOM 523 O O . LEU A 1 69 ? -7.747 7.879 3.912 1.00 96.19 69 LEU A O 1
ATOM 527 N N . PRO A 1 70 ? -7.675 8.665 6.012 1.00 93.81 70 PRO A N 1
ATOM 528 C CA . PRO A 1 70 ? -8.106 9.999 5.619 1.00 93.81 70 PRO A CA 1
ATOM 529 C C . PRO A 1 70 ? -7.027 10.696 4.779 1.00 93.81 70 PRO A C 1
ATOM 531 O O . PRO A 1 70 ? -5.828 10.536 5.007 1.00 93.81 70 PRO A O 1
ATOM 534 N N . ASN A 1 71 ? -7.441 11.521 3.815 1.00 93.81 71 ASN A N 1
ATOM 535 C CA . ASN A 1 71 ? -6.511 12.312 2.996 1.00 93.81 71 ASN A CA 1
ATOM 536 C C . ASN A 1 71 ? -5.770 13.403 3.798 1.00 93.81 71 ASN A C 1
ATOM 538 O O . ASN A 1 71 ? -4.754 13.912 3.333 1.00 93.81 71 ASN A O 1
ATOM 542 N N . THR A 1 72 ? -6.253 13.722 5.000 1.00 94.38 72 THR A N 1
ATOM 543 C CA . THR A 1 72 ? -5.632 14.624 5.9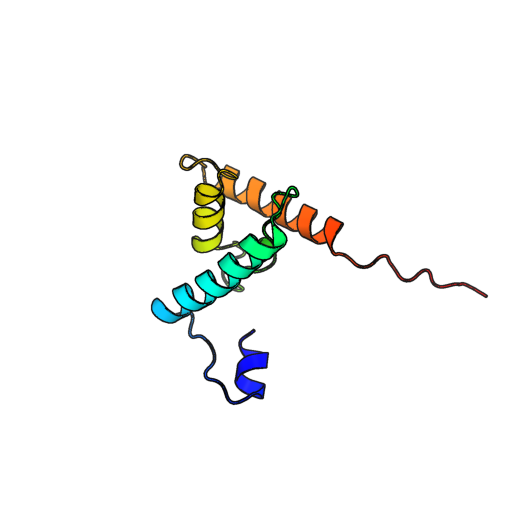77 1.00 94.38 72 THR A CA 1
ATOM 544 C C . THR A 1 72 ? -4.678 13.915 6.943 1.00 94.38 72 THR A C 1
ATOM 546 O O . THR A 1 72 ? -4.164 14.566 7.849 1.00 94.38 72 THR A O 1
ATOM 549 N N . ALA A 1 73 ? -4.4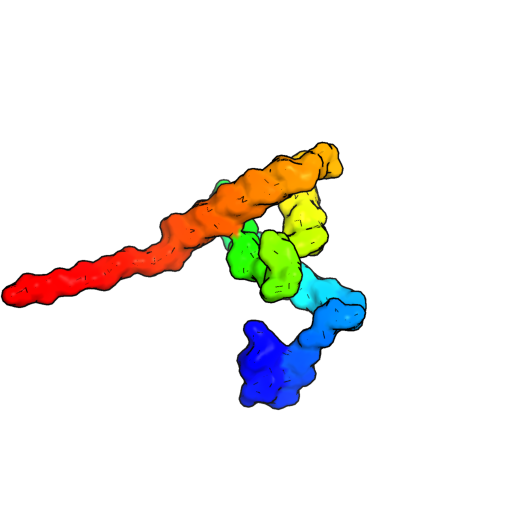45 12.605 6.782 1.00 93.38 73 ALA A N 1
ATOM 550 C CA . ALA A 1 73 ? -3.579 11.828 7.667 1.00 93.38 73 ALA A CA 1
ATOM 551 C C . ALA A 1 73 ? -2.161 12.412 7.745 1.00 93.38 73 ALA A C 1
ATOM 553 O O . ALA A 1 73 ? -1.481 12.594 6.722 1.00 93.38 73 ALA A O 1
ATOM 554 N N . SER A 1 74 ? -1.711 12.648 8.976 1.00 94.50 74 SER A N 1
ATOM 555 C CA . SER A 1 74 ? -0.344 13.049 9.290 1.00 94.50 74 SER A CA 1
ATOM 556 C C . SER A 1 74 ? 0.653 11.914 9.019 1.00 94.50 74 SER A C 1
ATOM 558 O O . SER A 1 74 ? 0.285 10.786 8.678 1.00 94.50 74 SER A O 1
ATOM 560 N N . SER A 1 75 ? 1.947 12.207 9.149 1.00 91.31 75 SER A N 1
ATOM 561 C CA . SER A 1 75 ? 2.990 11.179 9.059 1.00 91.31 75 SER A CA 1
ATOM 562 C C . SER A 1 75 ? 2.851 10.117 10.154 1.00 91.31 75 SER A C 1
ATOM 564 O O . SER A 1 75 ? 3.037 8.935 9.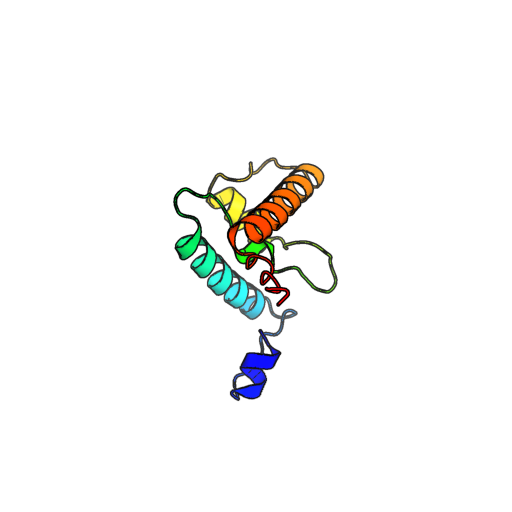872 1.00 91.31 75 SER A O 1
ATOM 566 N N . ASP A 1 76 ? 2.452 10.516 11.363 1.00 93.31 76 ASP A N 1
ATOM 567 C CA . ASP A 1 76 ? 2.249 9.588 12.479 1.00 93.31 76 ASP A CA 1
ATOM 568 C C . ASP A 1 76 ? 1.016 8.709 12.245 1.00 93.31 76 ASP A C 1
ATOM 570 O O . ASP A 1 76 ? 1.087 7.493 12.420 1.00 93.31 76 ASP A O 1
ATOM 574 N N . ASP A 1 77 ? -0.082 9.284 11.739 1.00 94.00 77 ASP A N 1
ATOM 575 C CA . ASP A 1 77 ? -1.282 8.516 11.371 1.00 94.00 77 ASP A CA 1
ATOM 576 C C . ASP A 1 77 ? -0.964 7.452 10.316 1.00 94.00 77 ASP A C 1
ATOM 578 O O . ASP A 1 77 ? -1.432 6.315 10.396 1.00 94.00 77 ASP A O 1
ATOM 582 N N . LYS A 1 78 ? -0.133 7.808 9.328 1.00 93.69 78 LYS A N 1
ATOM 583 C CA . LYS A 1 78 ? 0.340 6.888 8.287 1.00 93.69 78 LYS A CA 1
ATOM 584 C C . LYS A 1 78 ? 1.158 5.745 8.875 1.00 93.69 78 LYS A C 1
ATOM 586 O O . LYS A 1 78 ? 0.920 4.594 8.512 1.00 93.69 78 LYS A O 1
ATOM 591 N N . LEU A 1 79 ? 2.076 6.045 9.792 1.00 92.19 79 LEU A N 1
ATOM 592 C CA . LEU A 1 79 ? 2.912 5.039 10.441 1.00 92.19 79 LEU A CA 1
ATOM 593 C C . LEU A 1 79 ? 2.085 4.085 11.312 1.00 92.19 79 LEU A C 1
ATOM 595 O O . LEU A 1 79 ? 2.269 2.867 11.231 1.00 92.19 79 LEU A O 1
ATOM 599 N N . ILE A 1 80 ? 1.151 4.620 12.104 1.00 94.50 80 ILE A N 1
ATOM 600 C CA . ILE A 1 80 ? 0.225 3.833 12.931 1.00 94.50 80 ILE A CA 1
ATOM 601 C C . ILE A 1 80 ? -0.623 2.922 12.042 1.00 94.50 80 ILE A C 1
ATOM 603 O O . ILE A 1 80 ? -0.688 1.712 12.270 1.00 94.50 80 ILE A O 1
ATOM 607 N N . PHE A 1 81 ? -1.225 3.485 10.991 1.00 95.00 81 PHE A N 1
ATOM 608 C CA . PHE A 1 81 ? -2.029 2.736 10.032 1.00 95.00 81 PHE A CA 1
ATOM 609 C C . PHE A 1 81 ? -1.230 1.609 9.373 1.00 95.00 81 PHE A C 1
ATOM 611 O O . PHE A 1 81 ? -1.691 0.467 9.320 1.00 95.00 81 PHE A O 1
ATOM 618 N N . TRP A 1 82 ? -0.027 1.909 8.882 1.00 94.25 82 TRP A N 1
ATOM 619 C CA . TRP A 1 82 ? 0.804 0.918 8.213 1.00 94.25 82 TRP A CA 1
ATOM 620 C C . TRP A 1 82 ? 1.229 -0.201 9.167 1.00 94.25 82 TRP A C 1
ATOM 622 O O . TRP A 1 82 ? 1.077 -1.374 8.827 1.00 94.25 82 TRP A O 1
ATOM 632 N N . SER A 1 83 ? 1.662 0.142 10.381 1.00 91.75 83 SER A N 1
ATOM 633 C CA . SER A 1 83 ? 2.055 -0.840 11.399 1.00 91.75 83 SER A CA 1
ATOM 634 C C . SER A 1 83 ? 0.903 -1.790 11.741 1.00 91.75 83 SER A C 1
ATOM 636 O O . SER A 1 83 ? 1.092 -3.006 11.776 1.00 91.75 83 SER A O 1
ATOM 638 N N . ALA A 1 84 ? -0.313 -1.258 11.903 1.00 93.19 84 ALA A N 1
ATOM 639 C CA . ALA A 1 84 ? -1.510 -2.062 12.147 1.00 93.19 84 ALA A CA 1
ATOM 640 C C . ALA A 1 84 ? -1.854 -2.984 10.962 1.00 93.19 84 ALA A C 1
ATOM 642 O O . ALA A 1 84 ? -2.236 -4.137 11.158 1.00 93.19 84 ALA A O 1
ATOM 643 N N . GLN A 1 85 ? -1.690 -2.508 9.723 1.00 94.00 85 GLN A N 1
ATOM 644 C CA . GLN A 1 85 ? -1.890 -3.326 8.522 1.00 94.00 85 GLN A CA 1
ATOM 645 C C . GLN A 1 85 ? -0.868 -4.466 8.431 1.00 94.00 85 GLN A C 1
ATOM 647 O O . GLN A 1 85 ? -1.244 -5.590 8.099 1.00 94.00 85 GLN A O 1
ATOM 652 N N . VAL A 1 86 ? 0.405 -4.206 8.747 1.00 91.12 86 VAL A N 1
ATOM 653 C CA . VAL A 1 86 ? 1.458 -5.235 8.773 1.00 91.12 86 VAL A CA 1
ATOM 654 C C . VAL A 1 86 ? 1.125 -6.321 9.792 1.00 91.12 86 VAL A C 1
ATOM 656 O O . VAL A 1 86 ? 1.121 -7.499 9.430 1.00 91.12 86 VAL A O 1
ATOM 659 N N . ASP A 1 87 ? 0.792 -5.941 11.027 1.00 90.12 87 ASP A N 1
ATOM 660 C CA . ASP A 1 87 ? 0.430 -6.894 12.082 1.00 90.12 87 ASP A CA 1
ATOM 661 C C . ASP A 1 87 ? -0.799 -7.727 11.690 1.00 90.12 87 ASP A C 1
ATOM 663 O O . ASP A 1 87 ? -0.774 -8.957 11.727 1.00 90.12 87 ASP A O 1
ATOM 667 N N . ALA A 1 88 ? -1.855 -7.083 11.191 1.00 90.75 88 ALA A N 1
ATOM 668 C CA . ALA A 1 88 ? -3.066 -7.780 10.778 1.00 90.75 88 ALA A CA 1
ATOM 669 C C . ALA A 1 88 ? -2.836 -8.738 9.593 1.00 90.75 88 ALA A C 1
ATOM 671 O O . ALA A 1 88 ? -3.372 -9.850 9.586 1.00 90.75 88 ALA A O 1
ATOM 672 N N . VAL A 1 89 ? -2.018 -8.355 8.605 1.00 89.62 89 VAL A N 1
ATOM 673 C CA . VAL A 1 89 ? -1.629 -9.244 7.496 1.00 89.62 89 VAL A CA 1
ATOM 674 C C . VAL A 1 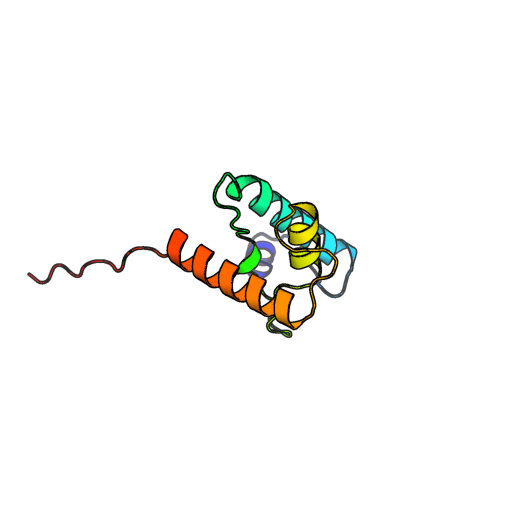89 ? -0.819 -10.430 8.021 1.00 89.62 89 VAL A C 1
ATOM 676 O O . VAL A 1 89 ? -1.092 -11.568 7.630 1.00 89.62 89 VAL A O 1
ATOM 679 N N . HIS A 1 90 ? 0.125 -10.202 8.937 1.00 87.56 90 HIS A N 1
ATOM 680 C CA . HIS A 1 90 ? 0.865 -11.285 9.581 1.00 87.56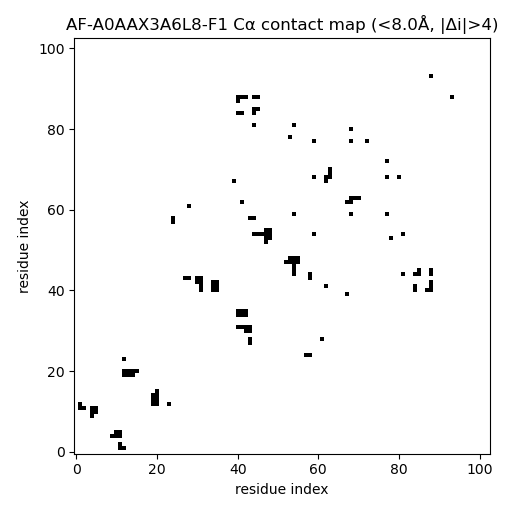 90 HIS A CA 1
ATOM 681 C C . HIS A 1 90 ? -0.067 -12.226 10.344 1.00 87.56 90 HIS A C 1
ATOM 683 O O . HIS A 1 90 ? -0.036 -13.426 10.091 1.00 87.56 90 HIS A O 1
ATOM 689 N N . ASN A 1 91 ? -0.957 -11.714 11.189 1.00 88.25 91 ASN A N 1
ATOM 690 C CA . ASN A 1 91 ? -1.896 -12.529 11.962 1.00 88.25 91 ASN A CA 1
ATOM 691 C C . ASN A 1 91 ? -2.849 -13.341 11.070 1.00 88.25 91 ASN A C 1
ATOM 693 O O . ASN A 1 91 ? -3.176 -14.486 11.377 1.00 88.25 91 ASN A O 1
ATOM 697 N N . ARG A 1 92 ? -3.265 -12.779 9.930 1.00 85.50 92 ARG A N 1
ATOM 698 C CA . ARG A 1 92 ? -4.162 -13.434 8.966 1.00 85.50 92 ARG A CA 1
ATOM 699 C C . ARG A 1 92 ? -3.483 -14.562 8.184 1.00 85.50 92 ARG A C 1
ATOM 701 O O . ARG A 1 92 ? -4.127 -15.576 7.916 1.00 85.50 92 ARG A O 1
ATOM 708 N N . TYR A 1 93 ? -2.234 -14.361 7.758 1.00 84.12 93 TYR A N 1
ATOM 709 C CA . TYR A 1 93 ? -1.559 -15.233 6.786 1.00 84.12 93 TYR A CA 1
ATOM 710 C C . TYR A 1 93 ? -0.358 -16.004 7.347 1.00 84.12 93 TYR A C 1
ATOM 712 O O . TYR A 1 93 ? 0.191 -16.863 6.647 1.00 84.12 93 TYR A O 1
ATOM 720 N N . ALA A 1 94 ? 0.059 -15.746 8.589 1.00 81.50 94 ALA A N 1
ATOM 721 C CA . ALA A 1 94 ? 1.073 -16.552 9.249 1.00 81.50 94 ALA A CA 1
ATOM 722 C C . ALA A 1 94 ? 0.595 -18.004 9.336 1.00 81.50 94 ALA A C 1
ATOM 724 O O . ALA A 1 94 ? -0.521 -18.310 9.759 1.00 81.50 94 ALA A O 1
ATOM 725 N N . ARG A 1 95 ? 1.462 -18.929 8.918 1.00 67.31 95 ARG A N 1
ATOM 726 C CA . ARG A 1 95 ? 1.197 -20.354 9.102 1.00 67.31 95 ARG A CA 1
ATOM 727 C C . ARG A 1 95 ? 1.218 -20.661 10.602 1.00 67.31 95 ARG A C 1
ATOM 729 O O . ARG A 1 95 ? 2.158 -20.222 11.267 1.00 67.31 95 ARG A O 1
ATOM 736 N N . PRO A 1 96 ? 0.270 -21.462 11.122 1.00 60.81 96 PRO A N 1
ATOM 737 C CA . PRO A 1 96 ? 0.357 -21.955 12.487 1.00 60.81 96 PRO A CA 1
ATOM 738 C C . PRO A 1 96 ? 1.716 -22.634 12.701 1.00 60.81 96 PRO A C 1
ATOM 740 O O . PRO A 1 96 ? 2.176 -23.350 11.796 1.00 60.81 96 PRO A O 1
ATOM 743 N N . PRO A 1 97 ? 2.374 -22.446 13.858 1.00 59.25 97 PRO A N 1
ATOM 744 C CA . PRO A 1 97 ? 3.592 -23.178 14.156 1.00 59.25 97 PRO A CA 1
ATOM 745 C C . PRO A 1 97 ? 3.290 -24.671 14.027 1.00 59.25 97 PRO A C 1
ATOM 747 O O . PRO A 1 97 ? 2.319 -25.170 14.599 1.00 59.25 97 PRO A O 1
ATOM 750 N N . ARG A 1 98 ? 4.092 -25.389 13.224 1.00 63.34 98 ARG A N 1
ATOM 751 C CA . ARG A 1 98 ? 3.985 -26.849 13.114 1.00 63.34 98 ARG A CA 1
ATOM 752 C C . ARG A 1 98 ? 4.113 -27.394 14.529 1.00 63.34 98 ARG A C 1
ATOM 754 O O . ARG A 1 98 ? 5.197 -27.335 15.106 1.00 63.34 98 ARG A O 1
ATOM 761 N N . ARG A 1 99 ? 3.010 -27.897 15.085 1.00 61.16 99 ARG A N 1
ATOM 762 C CA . ARG A 1 99 ? 3.006 -28.628 16.348 1.00 61.16 99 ARG A CA 1
ATOM 763 C C . ARG A 1 99 ? 3.982 -29.784 16.152 1.00 61.16 99 ARG A C 1
ATOM 765 O O . ARG A 1 99 ? 3.666 -30.733 15.439 1.00 61.16 99 ARG A O 1
ATOM 772 N N . ARG A 1 100 ? 5.199 -29.662 16.694 1.00 58.41 100 ARG A N 1
ATOM 773 C CA . ARG A 1 100 ? 6.097 -30.803 16.873 1.00 58.41 100 ARG A CA 1
ATOM 774 C C . ARG A 1 100 ? 5.298 -31.768 17.739 1.00 58.41 100 ARG A C 1
ATOM 776 O O . ARG A 1 100 ? 5.114 -31.513 18.924 1.00 58.41 100 ARG A O 1
ATOM 783 N N . GLN A 1 101 ? 4.722 -32.790 17.115 1.00 53.25 101 GLN A N 1
ATOM 784 C CA . GLN A 1 101 ? 4.227 -33.950 17.833 1.00 53.25 101 GLN A CA 1
ATOM 785 C C . GLN A 1 101 ? 5.475 -34.565 18.462 1.00 53.25 101 GLN A C 1
ATOM 787 O O . GLN A 1 101 ? 6.328 -35.096 17.754 1.00 53.25 101 GLN A O 1
ATOM 792 N N . GLN A 1 102 ? 5.657 -34.324 19.758 1.00 47.75 102 GLN A N 1
ATOM 793 C CA . GLN A 1 102 ? 6.603 -35.087 20.554 1.00 47.75 102 GLN A CA 1
ATOM 794 C C . GLN A 1 102 ? 5.985 -36.479 20.686 1.00 47.75 102 GLN A C 1
ATOM 796 O O . GLN A 1 102 ? 4.842 -36.598 21.133 1.00 47.75 102 GLN A O 1
ATOM 801 N N . ALA A 1 103 ? 6.703 -37.460 20.144 1.00 50.50 103 ALA A N 1
ATOM 802 C CA . ALA A 1 103 ? 6.475 -38.880 20.362 1.00 50.50 103 ALA A CA 1
ATOM 803 C C . ALA A 1 103 ? 6.995 -39.276 21.747 1.00 50.50 103 ALA A C 1
ATOM 805 O O . ALA A 1 103 ? 7.955 -38.612 22.208 1.00 50.50 103 ALA A O 1
#

Foldseek 3Di:
DQVVQVVVVHHGQDPVDPVSVVVVLVVQLVVQVVPCPVVVARLLLVPDDPPPRASDPSVVVSCCVVVNAPPPDDPVSRVVSSVVSVVSSCVVPPDDPPPPPDD